Protein AF-A0AA44ZHL9-F1 (afdb_monomer)

Structure (mmCIF, N/CA/C/O backbone):
data_AF-A0AA44ZHL9-F1
#
_entry.id   AF-A0AA44ZHL9-F1
#
loop_
_atom_site.group_PDB
_atom_site.id
_atom_site.type_symbol
_atom_site.label_atom_id
_atom_site.label_alt_id
_atom_site.label_comp_id
_atom_site.label_asym_id
_atom_site.label_entity_id
_atom_site.label_seq_id
_atom_site.pdbx_PDB_ins_code
_atom_site.Cartn_x
_atom_site.Cartn_y
_atom_site.Cartn_z
_atom_site.occupancy
_atom_site.B_iso_or_equiv
_atom_site.auth_seq_id
_atom_site.auth_comp_id
_atom_site.auth_asym_id
_atom_site.auth_atom_id
_atom_site.pdbx_PDB_model_num
ATOM 1 N N . MET A 1 1 ? 1.625 11.888 -2.982 1.00 59.78 1 MET A N 1
ATOM 2 C CA . MET A 1 1 ? 0.740 10.783 -2.545 1.00 59.78 1 MET A CA 1
ATOM 3 C C . MET A 1 1 ? -0.566 10.704 -3.357 1.00 59.78 1 MET A C 1
ATOM 5 O O . MET A 1 1 ? -1.465 9.988 -2.956 1.00 59.78 1 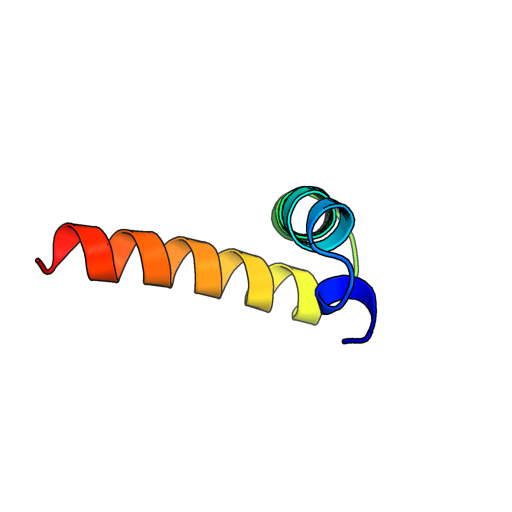MET A O 1
ATOM 9 N N . ILE A 1 2 ? -0.670 11.344 -4.534 1.00 68.81 2 ILE A N 1
ATOM 10 C CA . ILE A 1 2 ? -1.895 11.316 -5.370 1.00 68.81 2 ILE A CA 1
ATOM 11 C C . ILE A 1 2 ? -2.194 9.903 -5.910 1.00 68.81 2 ILE A C 1
ATOM 13 O O . ILE A 1 2 ? -3.345 9.523 -6.082 1.00 68.81 2 ILE A O 1
ATOM 17 N N . VAL A 1 3 ? -1.153 9.087 -6.093 1.00 65.81 3 VAL A N 1
ATOM 18 C CA . VAL A 1 3 ? -1.244 7.717 -6.628 1.00 65.81 3 VAL A CA 1
ATOM 19 C C . VAL A 1 3 ? -2.091 6.780 -5.748 1.00 65.81 3 VAL A C 1
ATOM 21 O O . VAL A 1 3 ? -2.676 5.830 -6.255 1.00 65.81 3 VAL A O 1
ATOM 24 N N . PHE A 1 4 ? -2.218 7.079 -4.450 1.00 67.12 4 PHE A N 1
ATOM 25 C CA . PHE A 1 4 ? -3.044 6.310 -3.513 1.00 67.12 4 PHE A CA 1
ATOM 26 C C . PHE A 1 4 ? -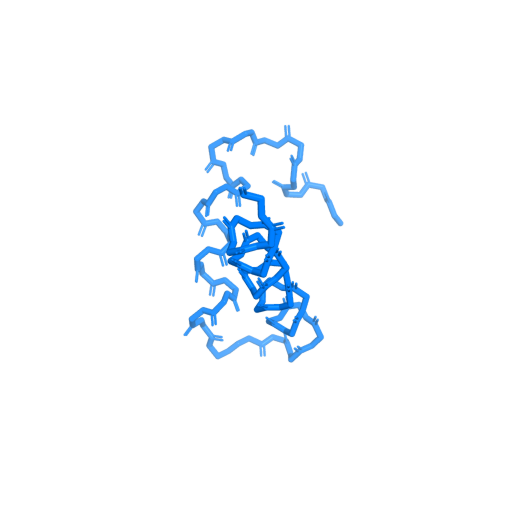4.551 6.575 -3.651 1.00 67.12 4 PHE A C 1
ATOM 28 O O . PHE A 1 4 ? -5.342 5.780 -3.152 1.00 67.12 4 PHE A O 1
ATOM 35 N N . MET A 1 5 ? -4.962 7.655 -4.331 1.00 75.50 5 MET A N 1
ATOM 36 C CA . MET A 1 5 ? -6.384 7.981 -4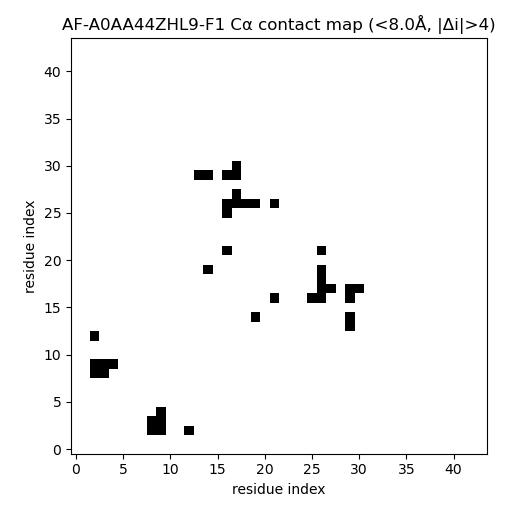.532 1.00 75.50 5 MET A CA 1
ATOM 37 C C . MET A 1 5 ? -7.055 7.081 -5.573 1.00 75.50 5 MET A C 1
ATOM 39 O O . MET A 1 5 ? -8.276 6.964 -5.582 1.00 75.50 5 MET A O 1
ATOM 43 N N . ILE A 1 6 ? -6.274 6.435 -6.445 1.00 82.44 6 ILE A N 1
ATOM 44 C CA . ILE A 1 6 ? -6.794 5.522 -7.463 1.00 82.44 6 ILE A CA 1
ATOM 45 C C . ILE A 1 6 ? -6.621 4.088 -6.935 1.00 82.44 6 ILE A C 1
ATOM 47 O O . ILE A 1 6 ? -5.485 3.623 -6.830 1.00 82.44 6 ILE A O 1
ATOM 51 N N . PRO A 1 7 ? -7.706 3.360 -6.612 1.00 70.94 7 PRO A N 1
ATOM 52 C CA . PRO A 1 7 ? -7.636 2.107 -5.852 1.00 70.94 7 PRO A CA 1
ATOM 53 C C . PRO A 1 7 ? -6.845 0.997 -6.561 1.00 70.94 7 PRO A C 1
ATOM 55 O O . PRO A 1 7 ? -6.067 0.288 -5.930 1.00 70.94 7 PRO A O 1
ATOM 58 N N . LEU A 1 8 ? -6.978 0.884 -7.884 1.00 80.31 8 LEU A N 1
ATOM 59 C CA . LEU A 1 8 ? -6.239 -0.095 -8.692 1.00 80.31 8 LEU A CA 1
ATOM 60 C C . LEU A 1 8 ? -4.742 0.225 -8.776 1.00 80.31 8 LEU A C 1
ATOM 62 O O . LEU A 1 8 ? -3.893 -0.657 -8.652 1.00 80.31 8 LEU A O 1
ATOM 66 N N . VAL A 1 9 ? -4.416 1.505 -8.959 1.00 82.50 9 VAL A N 1
ATOM 67 C CA . VAL A 1 9 ? -3.027 1.953 -9.081 1.00 82.50 9 VAL A CA 1
ATOM 68 C C . VAL A 1 9 ? -2.330 1.870 -7.730 1.00 82.50 9 VAL A C 1
ATOM 70 O O . VAL A 1 9 ? -1.173 1.484 -7.693 1.00 82.50 9 VAL A O 1
ATOM 73 N N . ASN A 1 10 ? -3.028 2.142 -6.626 1.00 83.81 10 ASN A N 1
ATOM 74 C CA . ASN A 1 10 ? -2.501 2.014 -5.270 1.00 83.81 10 ASN A CA 1
ATOM 75 C C . ASN A 1 10 ? -1.848 0.639 -5.047 1.00 83.81 10 ASN A C 1
ATOM 77 O O . ASN A 1 10 ? -0.667 0.576 -4.717 1.00 83.81 10 ASN A O 1
ATOM 81 N N . ILE A 1 11 ? -2.572 -0.448 -5.333 1.00 80.88 11 ILE A N 1
ATOM 82 C CA . ILE A 1 11 ? -2.085 -1.820 -5.133 1.00 80.88 11 ILE A CA 1
ATOM 83 C C . ILE A 1 11 ? -0.882 -2.114 -6.040 1.00 80.88 11 ILE A C 1
ATOM 85 O O . ILE A 1 11 ? 0.163 -2.545 -5.557 1.00 80.88 11 ILE A O 1
ATOM 89 N N . VAL A 1 12 ? -0.991 -1.842 -7.346 1.00 86.31 12 VAL A N 1
ATOM 90 C CA . VAL A 1 12 ? 0.091 -2.120 -8.311 1.00 86.31 12 VAL A CA 1
ATOM 91 C C . VAL A 1 12 ? 1.338 -1.293 -7.997 1.00 86.31 12 VAL A C 1
ATOM 93 O O . VAL A 1 12 ? 2.448 -1.826 -7.962 1.00 86.31 12 VAL A O 1
ATOM 96 N N . MET A 1 13 ? 1.173 -0.001 -7.715 1.00 82.81 13 MET A N 1
ATOM 97 C CA . MET A 1 13 ? 2.284 0.892 -7.392 1.00 82.81 13 MET A CA 1
ATOM 98 C C . MET A 1 13 ? 2.963 0.497 -6.082 1.00 82.81 13 MET A C 1
ATOM 100 O O . MET A 1 13 ? 4.170 0.687 -5.946 1.00 82.81 13 MET A O 1
ATOM 104 N N . PHE A 1 14 ? 2.217 -0.094 -5.146 1.00 81.19 14 PHE A N 1
ATOM 105 C CA . PHE A 1 14 ? 2.767 -0.656 -3.920 1.00 81.19 14 PHE A CA 1
ATOM 106 C C . PHE A 1 14 ? 3.801 -1.741 -4.203 1.00 81.19 14 PHE A C 1
ATOM 108 O O . PHE A 1 14 ? 4.910 -1.693 -3.672 1.00 81.19 14 PHE A O 1
ATOM 115 N N . PHE A 1 15 ? 3.468 -2.686 -5.086 1.00 81.94 15 PHE A N 1
ATOM 116 C CA . PHE A 1 15 ? 4.390 -3.736 -5.514 1.00 81.94 15 PHE A CA 1
ATOM 117 C C . PHE A 1 15 ? 5.558 -3.158 -6.323 1.00 81.94 15 PHE A C 1
ATOM 119 O O . PHE A 1 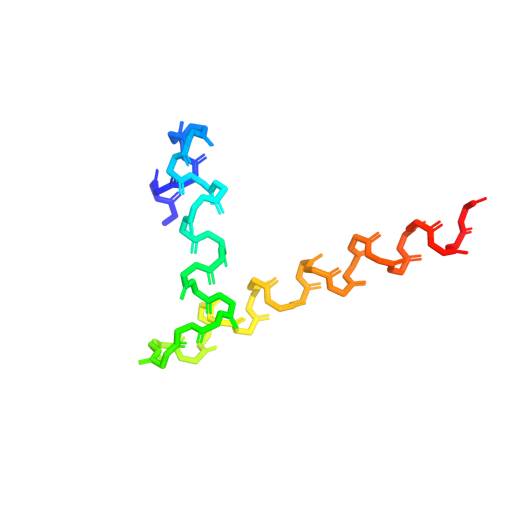15 ? 6.715 -3.486 -6.061 1.00 81.94 15 PHE A O 1
ATOM 126 N N . VAL A 1 16 ? 5.288 -2.225 -7.240 1.00 84.50 16 VAL A N 1
ATOM 127 C CA . VAL A 1 16 ? 6.333 -1.565 -8.042 1.00 84.50 16 VAL A CA 1
ATOM 128 C C . VAL A 1 16 ? 7.329 -0.801 -7.162 1.00 84.50 16 VAL A C 1
ATOM 130 O O . VAL A 1 16 ? 8.526 -0.834 -7.431 1.00 84.50 16 VAL A O 1
ATOM 133 N N . TRP A 1 17 ? 6.887 -0.134 -6.092 1.00 84.56 17 TRP A N 1
ATOM 134 C CA . TRP A 1 17 ? 7.781 0.581 -5.172 1.00 84.56 17 TRP A CA 1
ATOM 135 C C . TRP A 1 17 ? 8.448 -0.330 -4.141 1.00 84.56 17 TRP A C 1
ATOM 137 O O . TRP A 1 17 ? 9.591 -0.074 -3.770 1.00 84.56 17 TRP A O 1
ATOM 147 N N . ALA A 1 18 ? 7.785 -1.399 -3.697 1.00 78.44 18 ALA A N 1
ATOM 148 C CA . ALA A 1 18 ? 8.375 -2.364 -2.771 1.00 78.44 18 ALA A CA 1
ATOM 149 C C . ALA A 1 18 ? 9.506 -3.193 -3.414 1.00 78.44 18 ALA A C 1
ATOM 151 O O . ALA A 1 18 ? 10.490 -3.511 -2.735 1.00 78.44 18 ALA A O 1
ATOM 152 N N . PHE A 1 19 ? 9.376 -3.525 -4.705 1.00 79.50 19 PHE A N 1
ATOM 153 C CA . PHE A 1 19 ? 10.308 -4.388 -5.445 1.00 79.50 19 PHE A CA 1
ATOM 154 C C . PHE A 1 19 ? 11.163 -3.656 -6.497 1.00 79.50 19 PHE A C 1
ATOM 156 O O . PHE A 1 19 ? 12.155 -4.209 -6.967 1.00 79.50 19 PHE A O 1
ATOM 163 N N . GLY A 1 20 ? 10.834 -2.415 -6.860 1.00 77.38 20 GLY A N 1
ATOM 164 C CA . GLY A 1 20 ? 11.584 -1.629 -7.843 1.00 77.38 20 GLY A CA 1
ATOM 165 C C . GLY A 1 20 ? 12.804 -0.898 -7.268 1.00 77.38 20 GLY A C 1
ATOM 166 O O . GLY A 1 20 ? 12.814 -0.448 -6.122 1.00 77.38 20 GLY A O 1
ATOM 167 N N . ARG A 1 21 ? 13.836 -0.703 -8.101 1.00 70.88 21 ARG A N 1
ATOM 168 C CA . ARG A 1 21 ? 15.002 0.155 -7.813 1.00 70.88 21 ARG A CA 1
ATOM 169 C C . ARG A 1 21 ? 14.671 1.624 -8.108 1.00 70.88 21 ARG A C 1
ATOM 171 O O . ARG A 1 21 ? 15.093 2.180 -9.116 1.00 70.88 21 ARG A O 1
ATOM 178 N N . GLY A 1 22 ? 13.841 2.222 -7.256 1.00 78.69 22 GLY A N 1
ATOM 179 C CA . GLY A 1 22 ? 13.437 3.629 -7.336 1.00 78.69 22 GLY A CA 1
ATOM 180 C C . GLY A 1 22 ? 13.968 4.477 -6.176 1.00 78.69 22 GLY A C 1
ATOM 181 O O . GLY A 1 22 ? 14.965 4.149 -5.542 1.00 78.69 22 GLY A O 1
ATOM 182 N N . ASN A 1 23 ? 13.269 5.577 -5.872 1.00 82.19 23 ASN A N 1
ATOM 183 C CA . ASN A 1 23 ? 13.594 6.444 -4.732 1.00 82.19 23 ASN A CA 1
ATOM 184 C C . ASN A 1 23 ? 13.511 5.649 -3.403 1.00 82.19 23 ASN A C 1
ATOM 186 O O . ASN A 1 23 ? 12.428 5.134 -3.090 1.00 82.19 23 ASN A O 1
ATOM 190 N N . PRO A 1 24 ? 14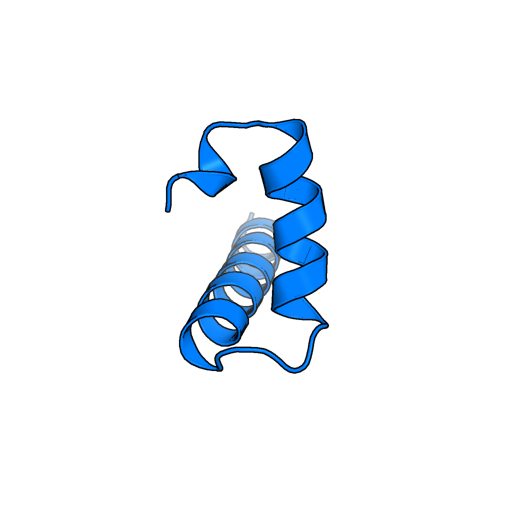.598 5.595 -2.608 1.00 79.00 24 PRO A N 1
ATOM 191 C CA . PRO A 1 24 ? 14.691 4.744 -1.423 1.00 79.00 24 PRO A CA 1
ATOM 192 C C . PRO A 1 24 ? 13.652 5.080 -0.346 1.00 79.00 24 PRO A C 1
ATOM 194 O O . PRO A 1 24 ? 13.126 4.167 0.284 1.00 79.00 24 PRO A O 1
ATOM 197 N N . ASN A 1 25 ? 13.263 6.351 -0.187 1.00 81.38 25 ASN A N 1
ATOM 198 C CA . ASN A 1 25 ? 12.260 6.747 0.810 1.00 81.38 25 ASN A CA 1
ATOM 199 C C . ASN A 1 25 ? 10.872 6.156 0.516 1.00 81.38 25 ASN A C 1
ATOM 201 O O . ASN A 1 25 ? 10.165 5.739 1.432 1.00 81.38 25 ASN A O 1
ATOM 205 N N . ARG A 1 26 ? 10.480 6.067 -0.763 1.00 79.19 26 ARG A N 1
ATOM 206 C CA . ARG A 1 26 ? 9.185 5.478 -1.162 1.00 79.19 26 ARG A CA 1
ATOM 207 C C . ARG A 1 26 ? 9.195 3.956 -1.041 1.00 79.19 26 ARG A C 1
ATOM 209 O O . ARG A 1 2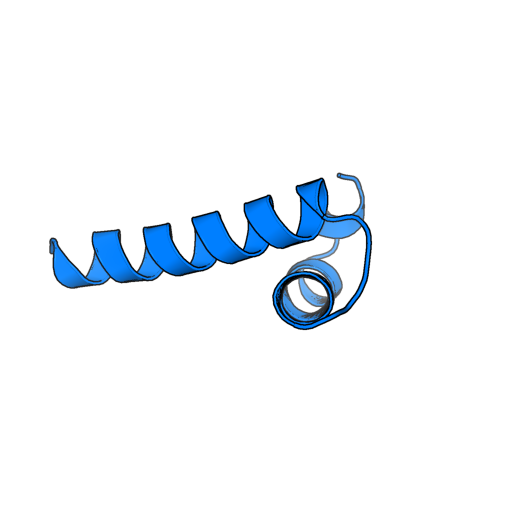6 ? 8.213 3.375 -0.591 1.00 79.19 26 ARG A O 1
ATOM 216 N N . ALA A 1 27 ? 10.316 3.330 -1.390 1.00 81.75 27 ALA A N 1
ATOM 217 C CA . ALA A 1 27 ? 10.491 1.893 -1.224 1.00 81.75 27 ALA A CA 1
ATOM 218 C C . ALA A 1 27 ? 10.455 1.486 0.258 1.00 81.75 27 ALA A C 1
ATOM 220 O O . ALA A 1 27 ? 9.790 0.512 0.608 1.00 81.75 27 ALA A O 1
ATOM 221 N N . ASN A 1 28 ? 11.104 2.257 1.139 1.00 83.19 28 ASN A N 1
ATOM 222 C CA . ASN A 1 28 ? 11.114 1.9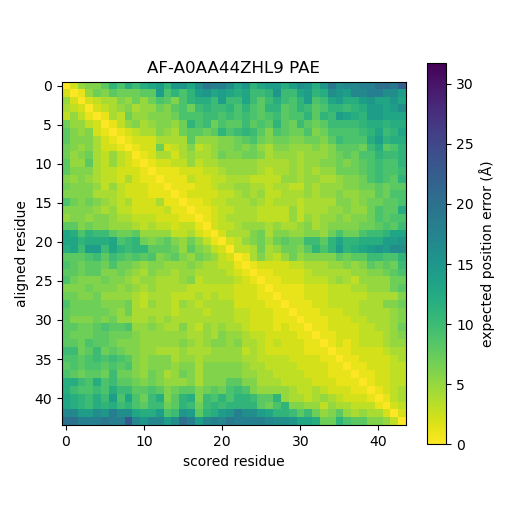77 2.573 1.00 83.19 28 ASN A CA 1
ATOM 223 C C . ASN A 1 28 ? 9.716 2.104 3.197 1.00 83.19 28 ASN A C 1
ATOM 225 O O . ASN A 1 28 ? 9.339 1.273 4.014 1.00 83.19 28 ASN A O 1
ATOM 229 N N . PHE A 1 29 ? 8.915 3.080 2.757 1.00 85.69 29 PHE A N 1
ATOM 230 C CA . PHE A 1 29 ? 7.521 3.224 3.187 1.00 85.69 29 PHE A CA 1
ATOM 231 C C . PHE A 1 29 ? 6.654 2.011 2.804 1.00 85.69 29 PHE A C 1
ATOM 233 O O . PHE A 1 29 ? 5.963 1.457 3.656 1.00 85.69 29 PHE A O 1
ATOM 240 N N . CYS A 1 30 ? 6.728 1.546 1.550 1.00 85.19 30 CYS A N 1
ATOM 241 C CA . CYS A 1 30 ? 5.972 0.367 1.111 1.00 85.19 30 CYS A CA 1
ATOM 242 C C . CYS A 1 30 ? 6.437 -0.918 1.811 1.00 85.19 30 CYS A C 1
ATOM 244 O O . CYS A 1 30 ? 5.605 -1.727 2.212 1.00 85.19 30 CYS A O 1
ATOM 246 N N . LYS A 1 31 ? 7.749 -1.094 2.019 1.00 81.31 31 LYS A N 1
ATOM 247 C CA . LYS A 1 31 ? 8.293 -2.229 2.786 1.00 81.31 31 LYS A CA 1
ATOM 248 C C . LYS A 1 31 ? 7.853 -2.198 4.254 1.00 81.31 31 LYS A C 1
ATOM 250 O O . LYS A 1 31 ? 7.477 -3.238 4.787 1.00 81.31 31 LYS A O 1
ATOM 255 N N . ALA A 1 32 ? 7.858 -1.024 4.889 1.00 85.69 32 ALA A N 1
ATOM 256 C CA . ALA A 1 32 ? 7.411 -0.848 6.270 1.00 85.69 32 ALA A CA 1
ATOM 257 C C . ALA A 1 32 ? 5.922 -1.170 6.433 1.00 85.69 32 ALA A C 1
ATOM 259 O O . ALA A 1 32 ? 5.554 -1.873 7.366 1.00 85.69 32 ALA A O 1
ATOM 260 N N . LEU A 1 33 ? 5.075 -0.728 5.501 1.00 85.50 33 LEU A N 1
ATOM 261 C CA . LEU A 1 33 ? 3.657 -1.092 5.493 1.00 85.50 33 LEU A CA 1
ATOM 262 C C . LEU A 1 33 ? 3.447 -2.599 5.318 1.00 85.50 33 LEU A C 1
ATOM 264 O O . LEU A 1 33 ? 2.626 -3.173 6.023 1.00 85.50 33 LEU A O 1
ATOM 268 N N . PHE A 1 34 ? 4.223 -3.251 4.449 1.00 83.06 34 PHE A N 1
ATOM 269 C CA . PHE A 1 34 ? 4.171 -4.707 4.277 1.00 83.06 34 PHE A CA 1
ATOM 270 C C . PHE A 1 34 ? 4.519 -5.448 5.578 1.00 83.06 34 PHE A C 1
ATOM 272 O O . PHE A 1 34 ? 3.800 -6.355 5.996 1.00 83.06 34 PHE A O 1
ATOM 279 N N . LEU A 1 35 ? 5.597 -5.024 6.248 1.00 86.75 35 LEU A N 1
ATOM 280 C CA . LEU A 1 35 ? 5.998 -5.542 7.558 1.00 86.75 35 LEU A CA 1
ATOM 281 C C . LEU A 1 35 ? 4.946 -5.264 8.632 1.00 86.75 35 LEU A C 1
ATOM 283 O O . LEU A 1 35 ? 4.681 -6.135 9.451 1.00 86.75 35 LEU A O 1
ATOM 287 N N . PHE A 1 36 ? 4.329 -4.084 8.620 1.00 88.75 36 PHE A N 1
ATOM 288 C CA . PHE A 1 36 ? 3.298 -3.708 9.581 1.00 88.75 36 PHE A CA 1
ATOM 289 C C . PHE A 1 36 ? 2.038 -4.561 9.422 1.00 88.75 36 PHE A C 1
ATOM 291 O O . PHE A 1 36 ? 1.523 -5.066 10.413 1.00 88.75 36 PHE A O 1
ATOM 298 N N . THR A 1 37 ? 1.570 -4.792 8.192 1.00 86.06 37 THR A N 1
ATOM 299 C CA . THR A 1 37 ? 0.442 -5.699 7.928 1.00 86.06 37 THR A CA 1
ATOM 300 C C . THR A 1 37 ? 0.751 -7.119 8.397 1.00 86.06 37 THR A C 1
ATOM 302 O O . THR A 1 37 ? -0.100 -7.759 9.012 1.00 86.06 37 THR A O 1
ATOM 305 N N . LEU A 1 38 ? 1.973 -7.602 8.151 1.00 87.12 38 LEU A N 1
ATOM 306 C CA . LEU A 1 38 ? 2.401 -8.932 8.577 1.00 87.12 38 LEU A CA 1
ATOM 307 C C . LEU A 1 38 ? 2.505 -9.041 10.105 1.00 87.12 38 LEU A C 1
ATOM 309 O O . LEU A 1 38 ? 2.005 -10.003 10.679 1.00 87.12 38 LEU A O 1
ATOM 313 N N . LEU A 1 39 ? 3.085 -8.036 10.768 1.00 90.25 39 LEU A N 1
ATOM 314 C CA . LEU A 1 39 ? 3.159 -7.962 12.227 1.00 90.25 39 LEU A CA 1
ATOM 315 C C . LEU A 1 39 ? 1.773 -7.892 12.855 1.00 90.25 39 LEU A C 1
ATOM 317 O O . LEU A 1 39 ? 1.477 -8.701 13.724 1.00 90.25 39 LEU A O 1
ATOM 321 N N . VAL A 1 40 ? 0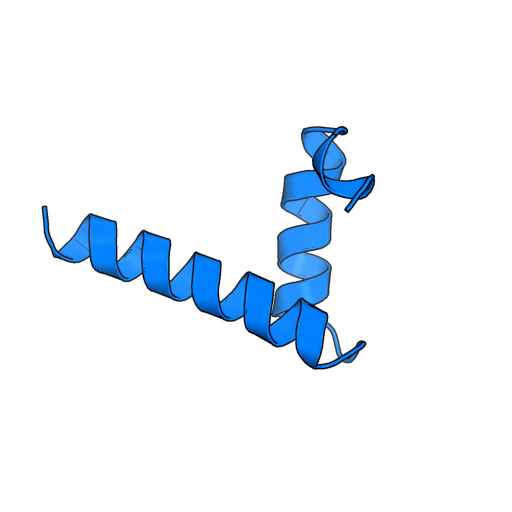.905 -6.986 12.404 1.00 90.06 40 VAL A N 1
ATOM 322 C CA . VAL A 1 40 ? -0.471 -6.875 12.913 1.00 90.06 40 VAL A CA 1
ATOM 323 C C . VAL A 1 40 ? -1.218 -8.194 12.745 1.00 90.06 40 VAL A C 1
ATOM 325 O O . VAL A 1 40 ? -1.911 -8.611 13.666 1.00 90.06 40 VAL A O 1
ATOM 328 N N . ARG A 1 41 ? -1.050 -8.887 11.611 1.00 82.69 41 ARG A N 1
ATOM 329 C CA . ARG A 1 41 ? -1.718 -10.174 11.392 1.00 82.69 41 ARG A CA 1
ATOM 330 C C . ARG A 1 41 ? -1.148 -11.310 12.241 1.00 82.69 41 ARG A C 1
ATOM 332 O O . ARG A 1 41 ? -1.900 -12.213 12.572 1.00 82.69 41 ARG A O 1
ATOM 339 N N . LEU A 1 42 ? 0.141 -11.270 12.572 1.00 86.06 42 LEU A N 1
ATOM 340 C CA . LEU A 1 42 ? 0.787 -12.223 13.480 1.00 86.06 42 LEU A CA 1
ATOM 341 C C . LEU A 1 42 ? 0.438 -11.953 14.954 1.00 86.06 42 LEU A C 1
ATOM 343 O O . LEU A 1 42 ? 0.452 -12.869 15.767 1.00 86.06 42 LEU A O 1
ATOM 347 N N . SER A 1 43 ? 0.152 -10.694 15.291 1.00 76.75 43 SER A N 1
ATOM 348 C CA . SER A 1 43 ? -0.123 -10.235 16.660 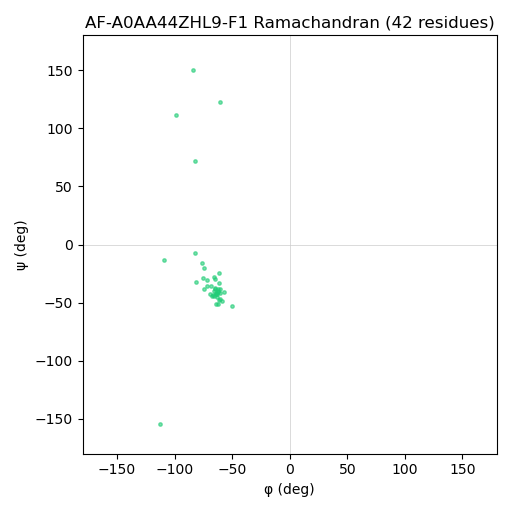1.00 76.75 43 SER A CA 1
ATOM 349 C C . SER A 1 43 ? -1.572 -10.465 17.117 1.00 76.75 43 SER A C 1
ATOM 351 O O . SER A 1 43 ? -1.872 -10.199 18.279 1.00 76.75 43 SER A O 1
ATOM 353 N N . VAL A 1 44 ? -2.466 -10.899 16.217 1.00 65.25 44 VAL A N 1
ATOM 354 C CA . VAL A 1 44 ? -3.914 -11.108 16.434 1.00 65.25 44 VAL A CA 1
ATOM 355 C C . VAL A 1 44 ? -4.313 -12.506 15.993 1.00 65.25 44 VAL A C 1
ATOM 357 O O . VAL A 1 44 ? -4.922 -13.219 16.815 1.00 65.25 44 VAL A O 1
#

pLDDT: mean 80.39, std 6.84, range [59.78, 90.25]

Organism: NCBI:txid1193404

Foldseek 3Di:
DVQVVDPVSVVVVLCCLCPPPDDVVSNVVSVVVVVVVVVVVVVD

Secondary structure (DSSP, 8-state):
-GGGGSHHHHHHHHHHHHHSSS-HHHHHHHHHHHHHHHHHHH--

Sequence (44 aa):
MIVFMIPLVNIVMFFVWAFGRGNPNRANFCKALFLFTLLVRLSV

Solvent-accessible surface area (backbone atoms only — not comparable to full-atom values): 2573 Å² total; per-residue (Å²): 123,72,61,62,77,42,72,71,51,30,60,54,50,41,53,50,33,50,74,43,98,65,65,64,71,58,23,50,50,40,45,49,50,54,51,47,54,50,49,55,61,73,76,106

Radius of gyration: 11.3 Å; Cα contacts (8 Å, |Δi|>4): 20; chains: 1; bounding box: 23×24×26 Å

Mean predicted aligned error: 6.13 Å